Protein AF-A0AA87Z1R1-F1 (afdb_monomer_lite)

Sequence (80 aa):
MKKVSVLPLVFLIFYQVSGGPFGIEDTVGAAGPLLALAGFLVFPIIWSIPDALITAEMGTMFPEDGGDVVWVSSALGPFW

Radius of gyration: 16.99 Å; chains: 1; bounding box: 33×35×44 Å

Secondary structure (DSSP, 8-state):
-PPPPHHHHHHHHHHHH---STTHHHHHHHHHHHHHHHHHHHHIIIIIHHHHHHHHHHHHH-SSS-HHHHHHHHHH-TT-

pLDDT: mean 90.23, std 6.29, range [58.25, 96.25]

Structure (mmCIF, N/CA/C/O backbone):
data_AF-A0AA87Z1R1-F1
#
_entry.id   AF-A0AA87Z1R1-F1
#
loop_
_atom_site.group_PDB
_atom_site.id
_atom_site.type_symbol
_atom_site.label_atom_id
_atom_site.label_alt_id
_atom_site.label_comp_id
_atom_site.label_asym_id
_atom_site.label_entity_id
_atom_site.label_seq_id
_atom_site.pdbx_PDB_ins_code
_atom_site.Cartn_x
_atom_site.Cartn_y
_atom_site.Cartn_z
_atom_site.occupancy
_atom_site.B_iso_or_equiv
_atom_site.auth_seq_id
_atom_site.auth_comp_id
_atom_site.auth_asym_id
_atom_site.auth_atom_id
_atom_site.pdbx_PDB_model_num
ATOM 1 N N . MET A 1 1 ? -8.685 5.100 25.757 1.00 58.25 1 MET A N 1
ATOM 2 C CA . MET A 1 1 ? -7.677 5.106 24.671 1.00 58.25 1 MET A CA 1
ATOM 3 C C . MET A 1 1 ? -7.464 6.529 24.181 1.00 58.25 1 MET A C 1
ATOM 5 O O . MET A 1 1 ? -8.439 7.255 24.023 1.00 58.25 1 MET A O 1
ATOM 9 N N . LYS A 1 2 ? -6.212 6.955 23.984 1.00 75.75 2 LYS A N 1
ATOM 10 C CA . LYS A 1 2 ? -5.898 8.274 23.419 1.00 75.75 2 LYS A CA 1
ATOM 11 C C . LYS A 1 2 ? -5.908 8.148 21.896 1.00 75.75 2 LYS A C 1
ATOM 13 O O . LYS A 1 2 ? -5.181 7.319 21.363 1.00 75.75 2 LYS A O 1
ATOM 18 N N . LYS A 1 3 ? -6.754 8.923 21.213 1.00 82.00 3 LYS A N 1
ATOM 19 C CA . LYS A 1 3 ? -6.843 8.882 19.748 1.00 82.00 3 LYS A CA 1
ATOM 20 C C . LYS A 1 3 ? -5.567 9.461 19.139 1.00 82.00 3 LYS A C 1
ATOM 22 O O . LYS A 1 3 ? -5.115 10.529 19.556 1.00 82.00 3 LYS A O 1
ATOM 27 N N . VAL A 1 4 ? -5.001 8.752 18.171 1.00 89.19 4 VAL A N 1
ATOM 28 C CA . VAL A 1 4 ? -3.905 9.256 17.340 1.00 89.19 4 VAL A CA 1
ATOM 29 C C . VAL A 1 4 ? -4.503 10.266 16.360 1.00 89.19 4 VAL A C 1
ATOM 31 O O . VAL A 1 4 ? -5.567 10.023 15.793 1.00 89.19 4 VAL A O 1
ATOM 34 N N . SER A 1 5 ? -3.873 11.430 16.201 1.00 93.31 5 SER A N 1
ATOM 35 C CA . SER A 1 5 ? -4.304 12.395 15.188 1.00 93.31 5 SER A CA 1
ATOM 36 C C . SER A 1 5 ? -3.909 11.917 13.787 1.00 93.31 5 SER A C 1
ATOM 38 O O . SER A 1 5 ? -3.021 11.082 13.627 1.00 93.31 5 SER A O 1
ATOM 40 N N . VAL A 1 6 ? -4.566 12.453 12.756 1.00 92.88 6 VAL A N 1
ATOM 41 C CA . VAL A 1 6 ? -4.384 12.006 11.362 1.00 92.88 6 VAL A CA 1
ATOM 42 C C . VAL A 1 6 ? -2.921 12.077 10.919 1.00 92.88 6 VAL A C 1
ATOM 44 O O . VAL A 1 6 ? -2.421 11.146 10.305 1.00 92.88 6 VAL A O 1
ATOM 47 N N . LEU A 1 7 ? -2.207 13.149 11.266 1.00 94.88 7 LEU A N 1
ATOM 48 C CA . LEU A 1 7 ? -0.838 13.355 10.796 1.00 94.88 7 LEU A CA 1
ATOM 49 C C . LEU A 1 7 ? 0.150 12.280 11.317 1.00 94.88 7 LEU A C 1
ATOM 51 O O . LEU A 1 7 ? 0.793 11.635 10.491 1.00 94.88 7 LEU A O 1
ATOM 55 N N . PRO A 1 8 ? 0.257 12.004 12.634 1.00 94.50 8 PRO A N 1
ATOM 56 C CA . PRO A 1 8 ? 1.023 10.861 13.135 1.00 94.50 8 PRO A CA 1
ATOM 57 C C . PRO A 1 8 ? 0.553 9.513 12.583 1.00 94.50 8 PRO A C 1
ATOM 59 O O . PRO A 1 8 ? 1.386 8.652 12.325 1.00 94.50 8 PRO A O 1
ATOM 62 N N . LEU A 1 9 ? -0.756 9.327 12.376 1.00 92.25 9 LEU A N 1
ATOM 63 C CA . LEU A 1 9 ? -1.291 8.088 11.812 1.00 92.25 9 LEU A CA 1
ATOM 64 C C . LEU A 1 9 ? -0.780 7.847 10.383 1.00 92.25 9 LEU A C 1
ATOM 66 O O . LEU A 1 9 ? -0.366 6.736 10.070 1.00 92.25 9 LEU A O 1
ATOM 70 N N . VAL A 1 10 ? -0.726 8.887 9.546 1.00 92.31 10 VAL A N 1
ATOM 71 C CA . VAL A 1 10 ? -0.150 8.808 8.193 1.00 92.31 10 VAL A CA 1
ATOM 72 C C . VAL A 1 10 ? 1.317 8.377 8.242 1.00 92.31 10 VAL A C 1
ATOM 74 O O . VAL A 1 10 ? 1.715 7.500 7.481 1.00 92.31 10 VAL A O 1
ATOM 77 N N . PHE A 1 11 ? 2.117 8.937 9.155 1.00 93.31 11 PHE A N 1
ATOM 78 C CA . PHE A 1 11 ? 3.518 8.527 9.313 1.00 93.31 11 PHE A CA 1
ATOM 79 C C . PHE A 1 11 ? 3.661 7.075 9.775 1.00 93.31 11 PHE A C 1
ATOM 81 O O . PHE A 1 11 ? 4.540 6.371 9.282 1.00 93.31 11 PHE A O 1
ATOM 88 N N . LEU A 1 12 ? 2.796 6.618 10.685 1.00 92.62 12 LEU A N 1
ATOM 89 C CA . LEU A 1 12 ? 2.781 5.224 11.129 1.00 92.62 12 LEU A CA 1
ATOM 90 C C . LEU A 1 12 ? 2.447 4.279 9.971 1.00 92.62 12 LEU A C 1
ATOM 92 O O . LEU A 1 12 ? 3.169 3.311 9.760 1.00 92.62 12 LEU A O 1
ATOM 96 N N . ILE A 1 13 ? 1.411 4.581 9.183 1.00 91.38 13 ILE A N 1
ATOM 97 C CA . ILE A 1 13 ? 1.035 3.775 8.011 1.00 91.38 13 ILE A CA 1
ATOM 98 C C . ILE A 1 13 ? 2.175 3.755 6.987 1.00 91.38 13 ILE A C 1
ATOM 100 O O . ILE A 1 13 ? 2.572 2.683 6.538 1.00 91.38 13 ILE A O 1
ATOM 104 N N . PHE A 1 14 ? 2.751 4.916 6.661 1.00 90.19 14 PHE A N 1
ATOM 105 C CA . PHE A 1 14 ? 3.882 5.001 5.737 1.00 90.19 14 PHE A CA 1
ATOM 106 C C . PHE A 1 14 ? 5.060 4.142 6.202 1.00 90.19 14 PHE A C 1
ATOM 108 O O . PHE A 1 14 ? 5.614 3.398 5.403 1.00 90.19 14 PHE A O 1
ATOM 115 N N . TYR A 1 15 ? 5.420 4.203 7.485 1.00 89.94 15 TYR A N 1
ATOM 116 C CA . TYR A 1 15 ? 6.526 3.415 8.030 1.00 89.94 15 TYR A CA 1
ATOM 117 C C . TYR A 1 15 ? 6.255 1.904 8.011 1.00 89.94 15 TYR A C 1
ATOM 119 O O . TYR A 1 15 ? 7.183 1.126 7.815 1.00 89.94 15 TYR A O 1
ATOM 127 N N . GLN A 1 16 ? 5.001 1.478 8.188 1.00 87.81 16 GLN A N 1
ATOM 128 C CA . GLN A 1 16 ? 4.650 0.055 8.144 1.00 87.81 16 GLN A CA 1
ATOM 129 C C . GLN A 1 16 ? 4.701 -0.540 6.733 1.00 87.81 16 GLN A C 1
ATOM 131 O O . GLN A 1 16 ? 4.980 -1.727 6.593 1.00 87.81 16 GLN A O 1
ATOM 136 N N . VAL A 1 17 ? 4.422 0.261 5.701 1.00 84.56 17 VAL A N 1
ATOM 137 C CA . VAL A 1 17 ? 4.275 -0.232 4.319 1.00 84.56 17 VAL A CA 1
ATOM 138 C C . VAL A 1 17 ? 5.491 0.100 3.445 1.00 84.56 17 VAL A C 1
ATOM 140 O O . VAL A 1 17 ? 5.796 -0.623 2.499 1.00 84.56 17 VAL A O 1
ATOM 143 N N . SER A 1 18 ? 6.210 1.185 3.737 1.00 84.19 18 SER A N 1
ATOM 144 C CA . SER A 1 18 ? 7.310 1.670 2.900 1.00 84.19 18 SER A CA 1
ATOM 145 C C . SER A 1 18 ? 8.665 1.125 3.352 1.00 84.19 18 SER A C 1
ATOM 147 O O . SER A 1 18 ? 9.190 1.516 4.392 1.00 84.19 18 SER A O 1
ATOM 149 N N . GLY A 1 19 ? 9.273 0.272 2.522 1.00 73.75 19 GLY A N 1
ATOM 150 C CA . GLY A 1 19 ? 10.665 -0.185 2.663 1.00 73.75 19 GLY A CA 1
ATOM 151 C C . GLY A 1 19 ? 11.701 0.683 1.930 1.00 73.75 19 GLY A C 1
ATOM 152 O O . GLY A 1 19 ? 12.879 0.336 1.904 1.00 73.75 19 GLY A O 1
ATOM 153 N N . GLY A 1 20 ? 11.279 1.797 1.317 1.00 79.69 20 GLY A N 1
ATOM 154 C CA . GLY A 1 20 ? 12.090 2.585 0.380 1.00 79.69 20 GLY A CA 1
ATOM 155 C C . GLY A 1 20 ? 11.920 2.149 -1.088 1.00 79.69 20 GLY A C 1
ATOM 156 O O . GLY A 1 20 ? 11.193 1.200 -1.369 1.00 79.69 20 GLY A O 1
ATOM 157 N N . PRO A 1 21 ? 12.563 2.843 -2.046 1.00 82.69 21 PRO A N 1
ATOM 158 C CA . PRO A 1 21 ? 12.360 2.653 -3.491 1.00 82.69 21 PRO A CA 1
ATOM 159 C C . PRO A 1 21 ? 13.061 1.409 -4.076 1.00 82.69 21 PRO A C 1
ATOM 161 O O . PRO A 1 21 ? 13.438 1.404 -5.245 1.00 82.69 21 PRO A O 1
ATOM 164 N N . PHE A 1 22 ? 13.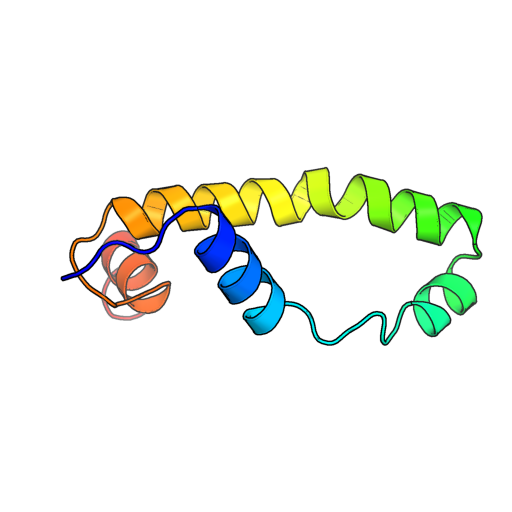272 0.363 -3.280 1.00 83.00 22 PHE A N 1
ATOM 165 C CA . PHE A 1 22 ? 13.979 -0.835 -3.726 1.00 83.00 22 PHE A CA 1
ATOM 166 C C . PHE A 1 22 ? 13.179 -1.571 -4.815 1.00 83.00 22 PHE A C 1
ATOM 168 O O . PHE A 1 22 ? 11.994 -1.847 -4.631 1.00 83.00 22 PHE A O 1
ATOM 175 N N . GLY A 1 23 ? 13.819 -1.885 -5.946 1.00 84.25 23 GLY A N 1
ATOM 176 C CA . GLY A 1 23 ? 13.186 -2.572 -7.083 1.00 84.25 23 GLY A CA 1
ATOM 177 C C . GLY A 1 23 ? 12.643 -1.630 -8.165 1.00 84.25 23 GLY A C 1
ATOM 178 O O . GLY A 1 23 ? 12.159 -2.085 -9.209 1.00 84.25 23 GLY A O 1
ATOM 179 N N . ILE A 1 24 ? 12.761 -0.310 -7.972 1.00 90.50 24 ILE A N 1
ATOM 180 C CA . ILE A 1 24 ? 12.494 0.659 -9.045 1.00 90.50 24 ILE A CA 1
ATOM 181 C C . ILE A 1 24 ? 13.515 0.486 -10.175 1.00 90.50 24 ILE A C 1
ATOM 183 O O . ILE A 1 24 ? 13.149 0.588 -11.346 1.00 90.50 24 ILE A O 1
ATOM 187 N N . GLU A 1 25 ? 14.770 0.185 -9.846 1.00 93.94 25 GLU A N 1
ATOM 188 C CA . GLU A 1 25 ? 15.853 -0.033 -10.806 1.00 93.94 25 GLU A CA 1
ATOM 189 C C . GLU A 1 25 ? 15.518 -1.165 -11.783 1.00 93.94 25 GLU A C 1
ATOM 191 O O . GLU A 1 25 ? 15.646 -0.984 -12.995 1.00 93.94 25 GLU A O 1
ATOM 196 N N . ASP A 1 26 ? 15.003 -2.285 -11.273 1.00 92.88 26 ASP A N 1
ATOM 197 C CA . ASP A 1 26 ? 14.582 -3.431 -12.087 1.00 92.88 26 ASP A CA 1
ATOM 198 C C . ASP A 1 26 ? 13.380 -3.080 -12.972 1.00 92.88 26 ASP A C 1
ATOM 200 O O . ASP A 1 26 ? 13.327 -3.453 -14.146 1.00 92.88 26 ASP A O 1
ATOM 204 N N . THR A 1 27 ? 12.435 -2.299 -12.440 1.00 93.12 27 THR A N 1
ATOM 205 C CA . THR A 1 27 ? 11.250 -1.840 -13.183 1.00 93.12 27 THR A CA 1
ATOM 206 C C . THR A 1 27 ? 11.649 -0.951 -14.363 1.00 93.12 27 THR A C 1
ATOM 208 O O . THR A 1 27 ? 11.172 -1.137 -15.486 1.00 93.12 27 THR A O 1
ATOM 211 N N . VAL A 1 28 ? 12.559 0.001 -14.133 1.00 95.81 28 VAL A N 1
ATOM 212 C CA . VAL A 1 28 ? 13.102 0.869 -15.188 1.00 95.81 28 VAL A CA 1
ATOM 213 C C . VAL A 1 28 ? 13.952 0.063 -16.168 1.00 95.81 28 VAL A C 1
ATOM 215 O O . VAL A 1 28 ? 13.856 0.297 -17.370 1.00 95.81 28 VAL A O 1
ATOM 218 N N . GLY A 1 29 ? 14.747 -0.897 -15.692 1.00 95.88 29 GLY A N 1
ATOM 219 C CA . GLY A 1 29 ? 15.542 -1.783 -16.544 1.00 95.88 29 GLY A CA 1
ATOM 220 C C . GLY A 1 29 ? 14.687 -2.632 -17.487 1.00 95.88 29 GLY A C 1
ATOM 221 O O . GLY A 1 29 ? 15.046 -2.805 -18.649 1.00 95.88 29 GLY A O 1
ATOM 222 N N . ALA A 1 30 ? 13.533 -3.110 -17.019 1.00 95.25 30 ALA A N 1
ATOM 223 C CA . ALA A 1 30 ? 12.632 -3.952 -17.801 1.00 95.25 30 ALA A CA 1
ATOM 224 C C . ALA A 1 30 ? 11.746 -3.165 -18.785 1.00 95.25 30 ALA A C 1
ATOM 226 O O . ALA A 1 30 ? 11.548 -3.607 -19.916 1.00 95.25 30 ALA A O 1
ATOM 227 N N . ALA A 1 31 ? 11.194 -2.019 -18.371 1.00 93.69 31 ALA A N 1
ATOM 228 C CA . ALA A 1 31 ? 10.182 -1.284 -19.143 1.00 93.69 31 ALA A CA 1
ATOM 229 C C . ALA A 1 31 ? 10.677 0.053 -19.728 1.00 93.69 31 ALA A C 1
ATOM 231 O O . ALA A 1 31 ? 9.994 0.676 -20.543 1.00 93.69 31 ALA A O 1
ATOM 232 N N . GLY A 1 32 ? 11.855 0.523 -19.322 1.00 95.38 32 GLY A N 1
ATOM 233 C CA . GLY A 1 32 ? 12.332 1.874 -19.599 1.00 95.38 32 GLY A CA 1
ATOM 234 C C . GLY A 1 32 ? 11.678 2.940 -18.702 1.00 95.38 32 GLY A C 1
ATOM 235 O O . GLY A 1 32 ? 10.655 2.702 -18.053 1.00 95.38 32 GLY A O 1
ATOM 236 N N . PRO A 1 33 ? 12.245 4.159 -18.664 1.00 94.69 33 PRO A N 1
ATOM 237 C CA . PRO A 1 33 ? 11.855 5.189 -17.699 1.00 94.69 33 PRO A CA 1
ATOM 238 C C . PRO A 1 33 ? 10.419 5.696 -17.886 1.00 94.69 33 PRO A C 1
ATOM 240 O O . PRO A 1 33 ? 9.716 5.920 -16.904 1.00 94.69 33 PRO A O 1
ATOM 243 N N . LEU A 1 34 ? 9.955 5.855 -19.131 1.00 96.19 34 LEU A N 1
ATOM 244 C CA . LEU A 1 34 ? 8.617 6.388 -19.405 1.00 96.19 34 LEU A CA 1
ATOM 245 C C . LEU A 1 34 ? 7.512 5.436 -18.928 1.00 96.19 34 LEU A C 1
ATOM 247 O O . LEU A 1 34 ? 6.571 5.872 -18.267 1.00 96.19 34 LEU A O 1
ATOM 251 N N . LEU A 1 35 ? 7.629 4.143 -19.247 1.00 96.06 35 LEU A N 1
ATOM 252 C CA . LEU A 1 35 ? 6.632 3.145 -18.859 1.00 96.06 35 LEU A CA 1
ATOM 253 C C . LEU A 1 35 ? 6.677 2.856 -17.358 1.00 96.06 35 LEU A C 1
ATOM 255 O O . LEU A 1 35 ? 5.619 2.694 -16.755 1.00 96.06 35 LEU A O 1
ATOM 259 N N . ALA A 1 36 ? 7.862 2.869 -16.739 1.00 94.69 36 ALA A N 1
ATOM 260 C CA . ALA A 1 36 ? 7.990 2.758 -15.288 1.00 94.69 36 ALA A CA 1
ATOM 261 C C . ALA A 1 36 ? 7.264 3.907 -14.565 1.00 94.69 36 ALA A C 1
ATOM 263 O O . ALA A 1 36 ? 6.444 3.658 -13.684 1.00 94.69 36 ALA A O 1
ATOM 264 N N . LEU A 1 37 ? 7.488 5.162 -14.979 1.00 94.62 37 LEU A N 1
ATOM 265 C CA . LEU A 1 37 ? 6.795 6.323 -14.406 1.00 94.62 37 LEU A CA 1
ATOM 266 C C . LEU A 1 37 ? 5.279 6.257 -14.613 1.00 94.62 37 LEU A C 1
ATOM 268 O O . LEU A 1 37 ? 4.521 6.510 -13.678 1.00 94.62 37 LEU A O 1
ATOM 272 N N . ALA A 1 38 ? 4.828 5.892 -15.815 1.00 96.19 38 ALA A N 1
ATOM 273 C CA . ALA A 1 38 ? 3.406 5.710 -16.087 1.00 96.19 38 ALA A CA 1
ATOM 274 C C . ALA A 1 38 ? 2.800 4.617 -15.190 1.00 96.19 38 ALA A C 1
ATOM 276 O O . ALA A 1 38 ? 1.736 4.822 -14.609 1.00 96.19 38 ALA A O 1
ATOM 277 N N . GLY A 1 39 ? 3.506 3.497 -15.012 1.00 94.56 39 GLY A N 1
ATOM 278 C CA . GLY A 1 39 ? 3.125 2.422 -14.099 1.00 94.56 39 GLY A CA 1
ATOM 279 C C . GLY A 1 39 ? 2.975 2.909 -12.659 1.00 94.56 39 GLY A C 1
ATOM 280 O O . GLY A 1 39 ? 1.932 2.682 -12.055 1.00 94.56 39 GLY A O 1
ATOM 281 N N . PHE A 1 40 ? 3.948 3.658 -12.132 1.00 92.44 40 PHE A N 1
ATOM 282 C CA . PHE A 1 40 ? 3.881 4.201 -10.768 1.00 92.44 40 PHE A CA 1
ATOM 283 C C . PHE A 1 40 ? 2.785 5.249 -10.559 1.00 92.44 40 PHE A C 1
ATOM 285 O O . PHE A 1 40 ? 2.360 5.449 -9.426 1.00 92.44 40 PHE A O 1
ATOM 292 N N . LEU A 1 41 ? 2.305 5.906 -11.615 1.00 94.38 41 LEU A N 1
ATOM 293 C CA . LEU A 1 41 ? 1.167 6.825 -11.520 1.00 94.38 41 LEU A CA 1
ATOM 294 C C . LEU A 1 41 ? -0.175 6.096 -11.611 1.00 94.38 41 LEU A C 1
ATOM 296 O O . LEU A 1 41 ? -1.111 6.433 -10.891 1.00 94.38 41 LEU A O 1
ATOM 300 N N . VAL A 1 42 ? -0.277 5.102 -12.492 1.00 96.25 42 VAL A N 1
ATOM 301 C CA . VAL A 1 42 ? -1.539 4.408 -12.778 1.00 96.25 42 VAL A CA 1
ATOM 302 C C . VAL A 1 42 ? -1.823 3.306 -11.758 1.00 96.25 42 VAL A C 1
ATOM 304 O O . VAL A 1 42 ? -2.954 3.170 -11.295 1.00 96.25 42 VAL A O 1
ATOM 307 N N . PHE A 1 43 ? -0.808 2.533 -11.375 1.00 94.19 43 PHE A N 1
ATOM 308 C CA . PHE A 1 43 ? -0.964 1.372 -10.501 1.00 94.19 43 PHE A CA 1
ATOM 309 C C . PHE A 1 43 ? -1.562 1.717 -9.126 1.00 94.19 43 PHE A C 1
ATOM 311 O O . PHE A 1 43 ? -2.520 1.049 -8.731 1.00 94.19 43 PHE A O 1
ATOM 318 N N . PRO A 1 44 ? -1.127 2.784 -8.421 1.00 92.69 44 PRO A N 1
ATOM 319 C CA . PRO A 1 44 ? -1.735 3.144 -7.143 1.00 92.69 44 PRO A CA 1
ATOM 320 C C . PRO A 1 44 ? -3.211 3.521 -7.266 1.00 92.69 44 PRO A C 1
ATOM 322 O O . PRO A 1 44 ? -3.979 3.265 -6.347 1.00 92.69 44 PRO A O 1
ATOM 325 N N . ILE A 1 45 ? -3.629 4.101 -8.394 1.00 95.69 45 ILE A N 1
ATOM 326 C CA . ILE A 1 45 ? -5.022 4.511 -8.609 1.00 95.69 45 ILE A CA 1
ATOM 327 C C . ILE A 1 45 ? -5.920 3.291 -8.814 1.00 95.69 45 ILE A C 1
ATOM 329 O O . ILE A 1 45 ? -7.028 3.250 -8.287 1.00 95.69 45 ILE A O 1
ATOM 333 N N . ILE A 1 46 ? -5.445 2.301 -9.572 1.00 95.88 46 ILE A N 1
ATOM 334 C CA . ILE A 1 46 ? -6.226 1.103 -9.903 1.00 95.88 46 ILE A CA 1
ATOM 335 C C . ILE A 1 46 ? -6.233 0.097 -8.747 1.00 95.88 46 ILE A C 1
ATOM 337 O O . ILE A 1 46 ? -7.230 -0.593 -8.562 1.00 95.88 46 ILE A O 1
ATOM 341 N N . TRP A 1 47 ? -5.139 0.003 -7.987 1.00 93.44 47 TRP A N 1
ATOM 342 C CA . TRP A 1 47 ? -4.964 -1.029 -6.965 1.00 93.44 47 TRP A CA 1
ATOM 343 C C . TRP A 1 47 ? -4.889 -0.460 -5.546 1.00 93.44 47 TRP A C 1
ATOM 345 O O . TRP A 1 47 ? -5.758 -0.740 -4.726 1.00 93.44 47 TRP A O 1
ATOM 355 N N . SER A 1 48 ? -3.881 0.365 -5.244 1.00 92.25 48 SER A N 1
ATOM 356 C CA . SER A 1 48 ? -3.584 0.776 -3.863 1.00 92.25 48 SER A CA 1
ATOM 357 C C . SER A 1 48 ? -4.657 1.660 -3.222 1.00 92.25 48 SER A C 1
ATOM 359 O O . SER A 1 48 ? -4.921 1.518 -2.035 1.00 92.25 48 SER A O 1
ATOM 361 N N . ILE A 1 49 ? -5.273 2.581 -3.972 1.00 94.31 49 ILE A N 1
ATOM 362 C CA . ILE A 1 49 ? -6.334 3.454 -3.449 1.00 94.31 49 ILE A CA 1
ATOM 363 C C . ILE A 1 49 ? -7.590 2.633 -3.117 1.00 94.31 49 ILE A C 1
ATOM 365 O O . ILE A 1 49 ? -8.058 2.747 -1.984 1.00 94.31 49 ILE A O 1
ATOM 369 N N . PRO A 1 50 ? -8.134 1.800 -4.030 1.00 95.94 50 PRO A N 1
ATOM 370 C CA . PRO A 1 50 ? -9.252 0.920 -3.694 1.00 95.94 50 PRO A CA 1
ATOM 371 C C . PRO A 1 50 ? -8.966 0.016 -2.493 1.00 95.94 50 PRO A C 1
ATOM 373 O O . PRO A 1 50 ? -9.795 -0.067 -1.591 1.00 95.94 50 PRO A O 1
ATOM 376 N N . ASP A 1 51 ? -7.785 -0.599 -2.449 1.00 93.81 51 ASP A N 1
ATOM 377 C CA . ASP A 1 51 ? -7.366 -1.483 -1.358 1.00 93.81 51 ASP A CA 1
ATOM 378 C C . ASP A 1 51 ? -7.296 -0.752 -0.004 1.00 93.81 51 ASP A C 1
ATOM 380 O O . ASP A 1 51 ? -7.854 -1.209 0.997 1.00 93.81 51 ASP A O 1
ATOM 384 N N . ALA A 1 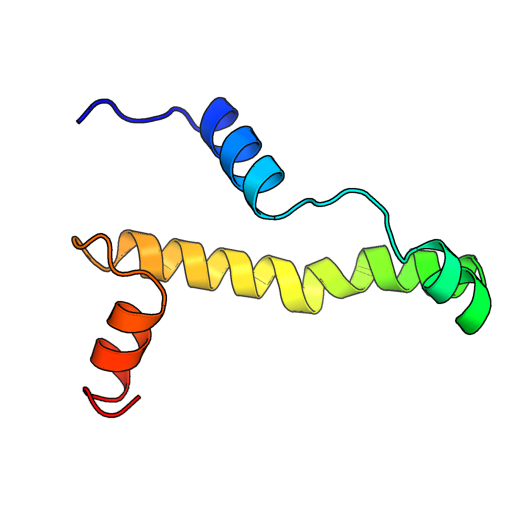52 ? -6.720 0.456 0.019 1.00 92.94 52 ALA A N 1
ATOM 385 C CA . ALA A 1 52 ? -6.662 1.291 1.218 1.00 92.94 52 ALA A CA 1
ATOM 386 C C . ALA A 1 52 ? -8.052 1.739 1.696 1.00 92.94 52 ALA A C 1
ATOM 388 O O . ALA A 1 52 ? -8.292 1.809 2.902 1.00 92.94 52 ALA A O 1
ATOM 389 N N . LEU A 1 53 ? -8.974 2.034 0.773 1.00 94.94 53 LEU A N 1
ATOM 390 C CA . LEU A 1 53 ? -10.354 2.388 1.113 1.00 94.94 53 LEU A CA 1
ATOM 391 C C . LEU A 1 53 ? -11.105 1.190 1.695 1.00 94.94 53 LEU A C 1
ATOM 393 O O . LEU A 1 53 ? -11.737 1.332 2.736 1.00 94.94 53 LEU A O 1
ATOM 397 N N . ILE A 1 54 ? -10.989 0.010 1.082 1.00 94.06 54 ILE A N 1
ATOM 398 C CA . ILE A 1 54 ? -11.584 -1.231 1.601 1.00 94.06 54 ILE A CA 1
ATOM 399 C C . ILE A 1 54 ? -11.057 -1.524 3.013 1.00 94.06 54 ILE A C 1
ATOM 401 O O . ILE A 1 54 ? -11.842 -1.770 3.927 1.00 94.06 54 ILE A O 1
ATOM 405 N N . THR A 1 55 ? -9.744 -1.414 3.213 1.00 92.38 55 THR A N 1
ATOM 406 C CA . THR A 1 55 ? -9.095 -1.583 4.523 1.00 92.38 55 THR A CA 1
ATOM 407 C C . THR A 1 55 ? -9.610 -0.568 5.548 1.00 92.38 55 THR A C 1
ATOM 409 O O . THR A 1 55 ? -9.862 -0.922 6.699 1.00 92.38 55 THR A O 1
ATOM 412 N N . ALA A 1 56 ? -9.802 0.696 5.156 1.00 91.88 56 ALA A N 1
ATOM 413 C CA . ALA A 1 56 ? -10.330 1.733 6.043 1.00 91.88 56 ALA A CA 1
ATOM 414 C C . ALA A 1 56 ? -11.801 1.488 6.427 1.00 91.88 56 ALA A C 1
ATOM 416 O O . ALA A 1 56 ? -12.168 1.643 7.593 1.00 91.88 56 ALA A O 1
ATOM 417 N N . GLU A 1 57 ? -12.634 1.072 5.473 1.00 94.31 57 GLU A N 1
ATOM 418 C CA . GLU A 1 57 ? -14.035 0.717 5.721 1.00 94.31 57 GLU A CA 1
ATOM 419 C C . GLU A 1 57 ? -14.129 -0.484 6.674 1.00 94.31 57 GLU A C 1
ATOM 421 O O . GLU A 1 57 ? -14.792 -0.411 7.708 1.00 94.31 57 GLU A O 1
ATOM 426 N N . MET A 1 58 ? -13.391 -1.566 6.406 1.00 92.56 58 MET A N 1
ATOM 427 C CA . MET A 1 58 ? -13.413 -2.755 7.266 1.00 92.56 58 MET A CA 1
ATOM 428 C C . MET A 1 58 ? -12.800 -2.489 8.646 1.00 92.56 58 MET A C 1
ATOM 430 O O . MET A 1 58 ? -13.381 -2.861 9.664 1.00 92.56 58 MET A O 1
ATOM 434 N N . GLY A 1 59 ? -11.684 -1.760 8.715 1.00 89.62 59 GLY A N 1
ATOM 435 C CA . GLY A 1 59 ? -11.036 -1.393 9.977 1.00 89.62 59 GLY A CA 1
ATOM 436 C C . GLY A 1 59 ? -11.876 -0.489 10.881 1.00 89.62 59 GLY A C 1
ATOM 437 O O . GLY A 1 59 ? -11.593 -0.394 12.072 1.00 89.62 59 GLY A O 1
ATOM 438 N N . THR A 1 60 ? -12.917 0.159 10.349 1.00 89.12 60 THR A N 1
ATOM 439 C CA . THR A 1 60 ? -13.884 0.931 11.148 1.00 89.12 60 THR A CA 1
ATOM 440 C C . THR A 1 60 ? -15.199 0.188 11.402 1.00 89.12 60 THR A C 1
ATOM 442 O O . THR A 1 60 ? -15.942 0.577 12.305 1.00 89.12 60 THR A O 1
ATOM 445 N N . MET A 1 61 ? -15.475 -0.888 10.657 1.00 90.81 61 MET A N 1
ATOM 446 C CA . MET A 1 61 ? -16.673 -1.721 10.801 1.00 90.81 61 MET A CA 1
ATOM 447 C C . MET A 1 61 ? -16.601 -2.671 12.006 1.00 90.81 61 MET A C 1
ATOM 449 O O . MET A 1 61 ? -17.621 -2.901 12.658 1.00 90.81 61 MET A O 1
ATOM 453 N N . PHE A 1 62 ? -15.419 -3.209 12.318 1.00 87.31 62 PHE A N 1
ATOM 454 C CA . PHE A 1 62 ? -15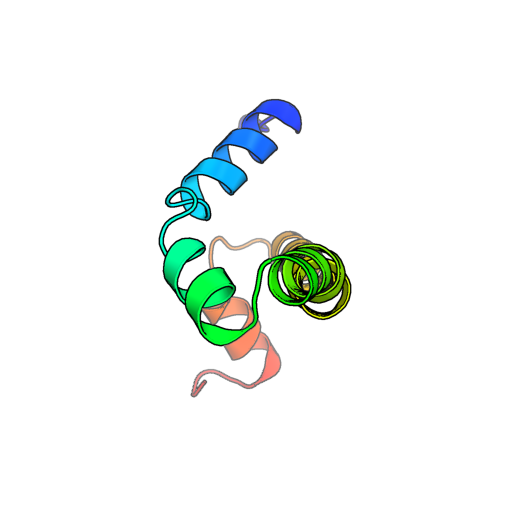.234 -4.185 13.396 1.00 87.31 62 PHE A CA 1
ATOM 455 C C . PHE A 1 62 ? -14.652 -3.526 14.661 1.00 87.31 62 PHE A C 1
ATOM 457 O O . PHE A 1 62 ? -13.653 -2.816 14.573 1.00 87.31 62 PHE A O 1
ATOM 464 N N . PRO A 1 63 ? -15.232 -3.754 15.857 1.00 81.00 63 PRO A N 1
ATOM 465 C CA . PRO A 1 63 ? -14.741 -3.173 17.112 1.00 81.00 63 PRO A CA 1
ATOM 466 C C . PRO A 1 63 ? -13.541 -3.927 17.719 1.00 81.00 63 PRO A C 1
ATOM 468 O O . PRO A 1 63 ? -13.160 -3.646 18.855 1.00 81.00 63 PRO A O 1
ATOM 471 N N . GLU A 1 64 ? -12.985 -4.904 17.003 1.00 82.75 64 GLU A N 1
ATOM 472 C CA . GLU A 1 64 ? -11.940 -5.818 17.465 1.00 82.75 64 GLU A CA 1
ATOM 473 C C . GLU A 1 64 ? -10.637 -5.643 16.669 1.00 82.75 64 GLU A C 1
ATOM 475 O O . GLU A 1 64 ? -10.655 -5.427 15.457 1.00 82.75 64 GLU A O 1
ATOM 480 N N . ASP A 1 65 ? -9.494 -5.756 17.354 1.00 81.75 65 ASP A N 1
ATOM 481 C CA . ASP A 1 65 ? -8.148 -5.602 16.780 1.00 81.75 65 ASP A CA 1
ATOM 482 C C . ASP A 1 65 ? -7.730 -6.864 15.989 1.00 81.75 65 A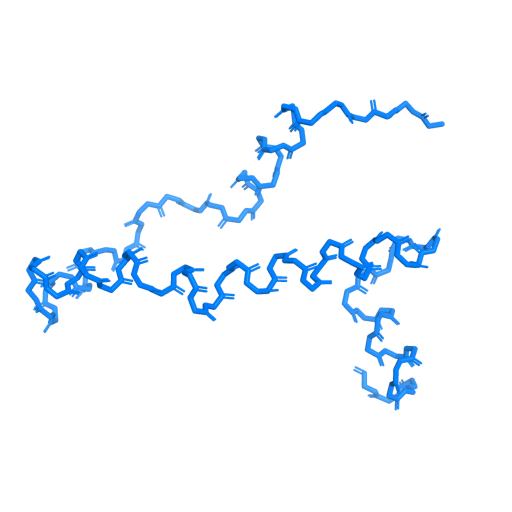SP A C 1
ATOM 484 O O . ASP A 1 65 ? -6.768 -7.551 16.334 1.00 81.75 65 ASP A O 1
ATOM 488 N N . GLY A 1 66 ? -8.509 -7.217 14.962 1.00 82.25 66 GLY A N 1
ATOM 489 C CA . GLY A 1 66 ? -8.437 -8.511 14.274 1.00 82.25 66 GLY A CA 1
ATOM 490 C C . GLY A 1 66 ? -7.906 -8.506 12.838 1.00 82.25 66 GLY A C 1
ATOM 491 O O . GLY A 1 66 ? -7.554 -9.567 12.320 1.00 82.25 66 GLY A O 1
ATOM 492 N N . GLY A 1 67 ? -7.838 -7.331 12.202 1.00 88.31 67 GLY A N 1
ATOM 493 C CA . GLY A 1 67 ? -7.372 -7.167 10.819 1.00 88.31 67 GLY A CA 1
ATOM 494 C C . GLY A 1 67 ? -8.077 -8.084 9.809 1.00 88.31 67 GLY A C 1
ATOM 495 O O . GLY A 1 67 ? -9.203 -8.530 10.036 1.00 88.31 67 GLY A O 1
ATOM 496 N N . ASP A 1 68 ? -7.382 -8.403 8.715 1.00 87.25 68 ASP A N 1
ATOM 497 C CA . ASP A 1 68 ? -7.925 -9.203 7.607 1.00 87.25 68 ASP A CA 1
ATOM 498 C C . ASP A 1 68 ? -8.483 -10.564 8.041 1.00 87.25 68 ASP A C 1
ATOM 500 O O . ASP A 1 68 ? -9.481 -11.022 7.492 1.00 87.25 68 ASP A O 1
ATOM 504 N N . VAL A 1 69 ? -7.890 -11.201 9.058 1.00 90.50 69 VAL A N 1
ATOM 505 C CA . VAL A 1 69 ? -8.337 -12.514 9.555 1.00 90.50 69 VAL A CA 1
ATOM 506 C C . VAL A 1 69 ? -9.763 -12.436 10.098 1.00 90.50 69 VAL A C 1
ATOM 508 O O . VAL A 1 69 ? -10.604 -13.280 9.786 1.00 90.50 69 VAL A O 1
ATOM 511 N N . VAL A 1 70 ? -10.069 -11.407 10.890 1.00 91.12 70 VAL A N 1
ATOM 512 C CA . VAL A 1 70 ? -11.429 -11.204 11.405 1.00 91.12 70 VAL A CA 1
ATOM 513 C C . VAL A 1 70 ? -12.389 -10.838 10.282 1.00 91.12 70 VAL A C 1
ATOM 515 O O . VAL A 1 70 ? -13.519 -11.324 10.255 1.00 91.12 70 VAL A O 1
ATOM 518 N N . TRP A 1 71 ? -11.949 -10.016 9.333 1.00 91.88 71 TRP A N 1
ATOM 519 C CA . TRP A 1 71 ? -12.794 -9.573 8.227 1.00 91.88 71 TRP A CA 1
ATOM 520 C C . TRP A 1 71 ? -13.202 -10.747 7.332 1.00 91.88 71 TRP A C 1
ATOM 522 O O . TRP A 1 71 ? -14.386 -10.930 7.037 1.00 91.88 71 TRP A O 1
ATOM 532 N N . VAL A 1 72 ? -12.235 -11.591 6.965 1.00 92.44 72 VAL A N 1
ATOM 533 C CA . VAL A 1 72 ? -12.443 -12.778 6.129 1.00 9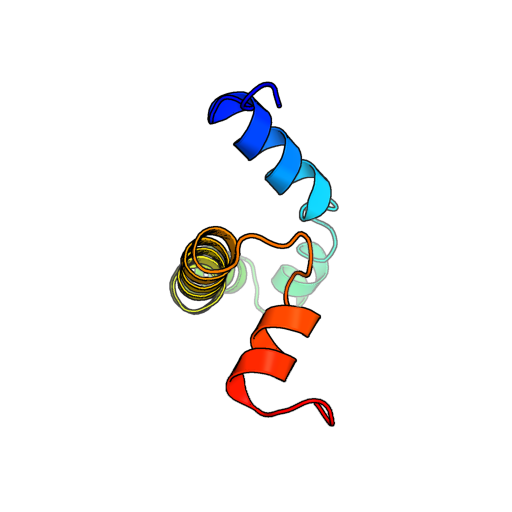2.44 72 VAL A CA 1
ATOM 534 C C . VAL A 1 72 ? -13.268 -13.830 6.863 1.00 92.44 72 VAL A C 1
ATOM 536 O O . VAL A 1 72 ? -14.261 -14.305 6.311 1.00 92.44 72 VAL A O 1
ATOM 539 N N . SER A 1 73 ? -12.935 -14.145 8.116 1.00 91.69 73 SER A N 1
ATOM 540 C CA . SER A 1 73 ? -13.695 -15.133 8.894 1.00 91.69 73 SER A CA 1
ATOM 541 C C . SER A 1 73 ? -15.138 -14.692 9.163 1.00 91.69 73 SER A C 1
ATOM 543 O O . SER A 1 73 ? -16.043 -15.530 9.168 1.00 91.69 73 SER A O 1
ATOM 545 N N . SER A 1 74 ? -15.388 -13.385 9.296 1.00 90.19 74 SER A N 1
ATOM 546 C CA . SER A 1 74 ? -16.740 -12.826 9.425 1.00 90.19 74 SER A 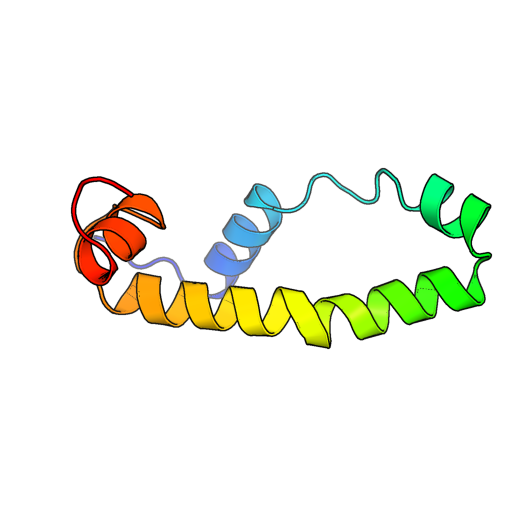CA 1
ATOM 547 C C . SER A 1 74 ? -17.546 -12.905 8.127 1.00 90.19 74 SER A C 1
ATOM 549 O O . SER A 1 74 ? -18.756 -13.121 8.171 1.00 90.19 74 SER A O 1
ATOM 551 N N . ALA A 1 75 ? -16.898 -12.741 6.970 1.00 91.38 75 ALA A N 1
ATOM 552 C CA . ALA A 1 75 ? -17.567 -12.765 5.670 1.00 91.38 75 ALA A CA 1
ATOM 553 C C . ALA A 1 75 ? -17.760 -14.186 5.111 1.00 91.38 75 ALA A C 1
ATOM 555 O O . ALA A 1 75 ? -18.795 -14.478 4.511 1.00 91.38 75 ALA A O 1
ATOM 556 N N . LEU A 1 76 ? -16.766 -15.062 5.282 1.00 93.94 76 LEU A N 1
ATOM 557 C CA . LEU A 1 76 ? -16.676 -16.369 4.617 1.00 93.94 76 LEU A CA 1
ATOM 558 C C . LEU A 1 76 ? -16.718 -17.564 5.584 1.00 93.94 76 LEU A C 1
ATOM 560 O O . LEU A 1 76 ? -16.830 -18.709 5.138 1.00 93.94 76 LEU A O 1
ATOM 564 N N . GLY A 1 77 ? -16.678 -17.319 6.894 1.00 91.38 77 GLY A N 1
ATOM 565 C CA . GLY A 1 77 ? -16.671 -18.345 7.935 1.00 91.38 77 GLY A CA 1
ATOM 566 C C . GLY A 1 77 ? -15.259 -18.761 8.380 1.00 91.38 77 GLY A C 1
ATOM 567 O O . GLY A 1 77 ? -14.278 -18.469 7.705 1.00 91.38 77 GLY A O 1
ATOM 568 N N . PRO A 1 78 ? -15.140 -19.502 9.498 1.00 88.50 78 PRO A N 1
ATOM 569 C CA . PRO A 1 78 ? -13.881 -19.733 10.225 1.00 88.50 78 PRO A CA 1
ATOM 570 C C . PRO A 1 78 ? -12.857 -20.651 9.530 1.00 88.50 78 PRO A C 1
ATOM 572 O O . PRO A 1 78 ? -11.835 -20.979 10.125 1.00 88.50 78 PRO A O 1
ATOM 575 N N . PHE A 1 79 ? -13.148 -21.139 8.322 1.00 89.31 79 PHE A N 1
ATOM 576 C CA . PHE A 1 79 ? -12.212 -21.955 7.541 1.00 89.31 79 PHE A CA 1
ATOM 577 C C . PHE A 1 79 ? -11.194 -21.106 6.764 1.00 89.31 79 PHE A C 1
ATOM 579 O O . PHE A 1 79 ? -10.090 -21.580 6.501 1.00 89.31 79 PHE A O 1
ATOM 586 N N . TRP A 1 80 ? -11.600 -19.897 6.375 1.00 75.44 80 TRP A N 1
ATOM 587 C CA . TRP A 1 80 ? -10.813 -18.935 5.607 1.00 75.44 80 TRP A CA 1
ATOM 588 C C . TRP A 1 80 ? -10.092 -17.968 6.542 1.00 75.44 80 TRP A C 1
ATOM 590 O O . TRP A 1 80 ? -8.969 -17.562 6.177 1.00 75.44 80 TRP A O 1
#

Organism: Ficus carica (NCBI:txid3494)

InterPro domains:
  IPR002293 Amino acid/polyamine transporter I [PF13520] (7-80)
  IPR044566 Polyamine transporter RMV1-like [PTHR45826] (2-80)

Foldseek 3Di:
DDDDDPVVVVVVVCVVPDPDPPCLVVLCVVPNDVVSVVCVVVVCVVPVVVVVVVQVVQVVVDPDPQGPQCVCCVVPNNVD